Protein AF-A0A8C5RSK1-F1 (afdb_monomer)

InterPro domains:
  IPR002634 BolA protein [PF01722] (18-58)
  IPR002634 BolA protein [PIRSF003113] (8-58)
  IPR036065 BolA-like superfamily [SSF82657] (8-58)
  IPR045115 BolA-like protein 2 [PTHR12735] (7-58)

Sequence (58 aa):
MEPSRVLSAEALRERLLQGLEAEHVEVEDTTPGRCATSFKVLVVSPCFRGKALLQRHR

Organism: Laticauda laticaudata (NCBI:txid8630)

Solvent-accessible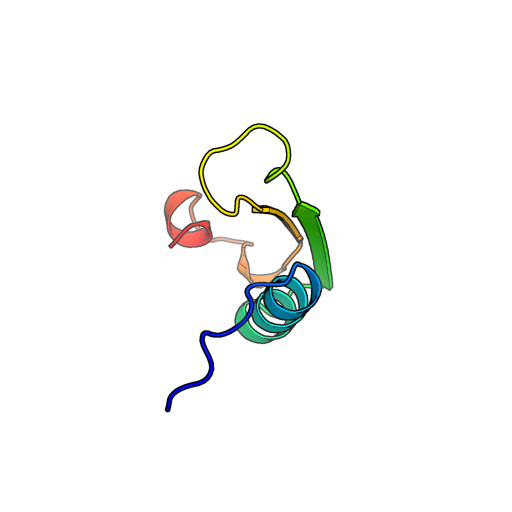 surface area (backbone atoms only — not comparable to full-atom values): 3743 Å² total; per-residue (Å²): 132,80,76,78,74,77,86,40,60,64,64,53,40,54,53,47,35,70,73,47,62,31,82,44,70,48,64,46,81,56,30,85,94,48,99,53,91,36,75,48,74,51,77,44,39,72,74,47,66,92,49,54,75,69,68,65,73,107

Foldseek 3Di:
DPPPPPPDQVVVQVCCCVVQVFPDKDWDFPPVPDPDTDIDMDTHHPSCVPPDPVRVVD

Radius of gyration: 13.24 Å; Cα contacts (8 Å, |Δi|>4): 65; chains: 1; bounding box: 37×22×34 Å

Secondary structure (DSSP, 8-state):
--------HHHHHHHHHHHHT-SEEEEEE--TTSSS--EEEEEE-GGGTT--HHHHH-

Nearest PDB structures (foldseek):
  1v9j-assembly1_A  TM=7.940E-01  e=6.638E-05  Mus musculus
  3zqm-assembly1_H  TM=3.081E-01  e=1.196E+00  Bacillus phage SF6
  3zqn-assembly1_I  TM=3.094E-01  e=1.465E+00  Bacillus phage SF6
  3zqm-assembly1_C  TM=3.023E-01  e=1.568E+00  Bacillus phage SF6

Mean predicted aligned error: 6.76 Å

Structure (mmCIF, N/CA/C/O backbone):
data_AF-A0A8C5RSK1-F1
#
_entry.id   AF-A0A8C5RSK1-F1
#
loop_
_atom_site.group_PDB
_atom_site.id
_atom_site.type_symbol
_atom_site.label_atom_id
_atom_site.label_alt_id
_atom_site.label_comp_id
_atom_site.label_asym_id
_atom_site.label_entity_id
_atom_site.label_seq_id
_atom_site.pdbx_PDB_ins_code
_atom_site.Cartn_x
_atom_site.Cartn_y
_atom_site.Cartn_z
_atom_site.occupancy
_atom_site.B_iso_or_equiv
_atom_site.auth_seq_id
_atom_site.auth_comp_id
_atom_site.auth_asym_id
_atom_site.auth_atom_id
_atom_site.pdbx_PDB_model_num
ATOM 1 N N . MET A 1 1 ? 27.630 14.274 -4.110 1.00 37.78 1 MET A N 1
ATOM 2 C CA . MET A 1 1 ? 26.885 13.697 -5.245 1.00 37.78 1 MET A CA 1
ATOM 3 C C . MET A 1 1 ? 25.881 12.743 -4.628 1.00 37.78 1 MET A C 1
ATOM 5 O O . MET A 1 1 ? 26.249 11.630 -4.286 1.00 37.78 1 MET A O 1
ATOM 9 N N . GLU A 1 2 ? 24.692 13.247 -4.294 1.00 37.91 2 GLU A N 1
ATOM 10 C CA . GLU A 1 2 ? 23.644 12.417 -3.691 1.00 37.91 2 GLU A CA 1
ATOM 11 C C . GLU A 1 2 ? 23.238 11.369 -4.728 1.00 37.91 2 GLU A C 1
ATOM 13 O O . GLU A 1 2 ? 22.936 11.757 -5.861 1.00 37.91 2 GLU A O 1
ATOM 18 N N . PRO A 1 3 ? 23.285 10.062 -4.422 1.00 47.09 3 PRO A N 1
ATOM 19 C CA . PRO A 1 3 ? 22.797 9.077 -5.363 1.00 47.09 3 PRO A CA 1
ATOM 20 C C . PRO A 1 3 ? 21.319 9.390 -5.568 1.00 47.09 3 PRO A C 1
ATOM 22 O O . PRO A 1 3 ? 20.531 9.347 -4.622 1.00 47.09 3 PRO A O 1
ATOM 25 N N . SER A 1 4 ? 20.951 9.751 -6.797 1.00 46.62 4 SER A N 1
ATOM 26 C CA . SER A 1 4 ? 19.565 9.749 -7.240 1.00 46.62 4 SER A CA 1
ATOM 27 C C . SER A 1 4 ? 19.012 8.381 -6.870 1.00 46.62 4 SER A C 1
ATOM 29 O O . SER A 1 4 ? 19.383 7.377 -7.479 1.00 46.62 4 SER A O 1
ATOM 31 N N . ARG A 1 5 ? 18.241 8.339 -5.783 1.00 55.59 5 ARG A N 1
ATOM 32 C CA . ARG A 1 5 ? 17.714 7.126 -5.174 1.00 55.59 5 ARG A CA 1
ATOM 33 C C . ARG A 1 5 ? 16.934 6.410 -6.263 1.00 55.59 5 ARG A C 1
ATOM 35 O O . ARG A 1 5 ? 15.846 6.856 -6.615 1.00 55.59 5 ARG A O 1
ATOM 42 N N . VAL A 1 6 ? 17.535 5.378 -6.850 1.00 63.16 6 VAL A N 1
ATOM 43 C CA . VAL A 1 6 ? 16.904 4.579 -7.896 1.00 63.16 6 VAL A CA 1
ATOM 44 C 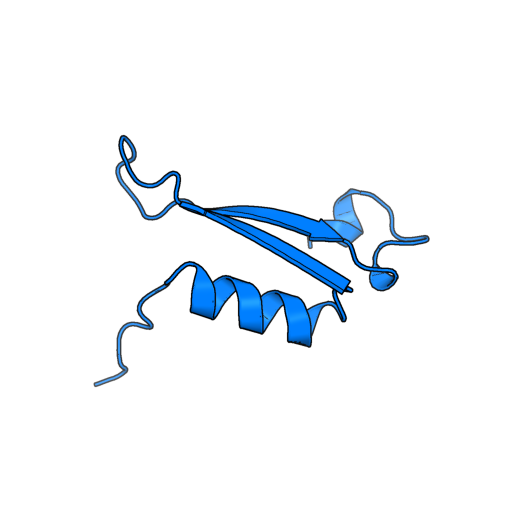C . VAL A 1 6 ? 15.637 4.027 -7.257 1.00 63.16 6 VAL A C 1
ATOM 46 O O . VAL A 1 6 ? 15.690 3.253 -6.301 1.00 63.16 6 VAL A O 1
A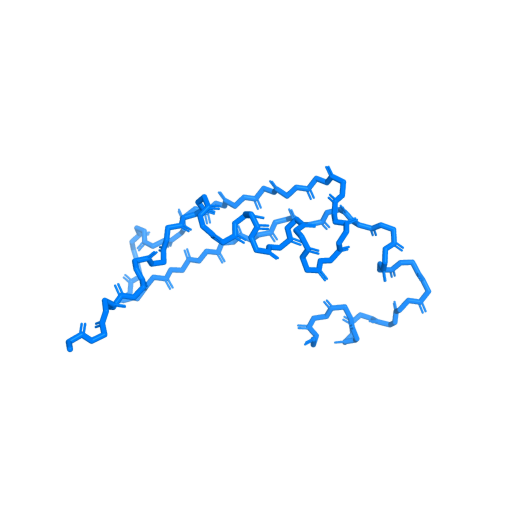TOM 49 N N . LEU A 1 7 ? 14.495 4.567 -7.669 1.00 72.25 7 LEU A N 1
ATOM 50 C CA . LEU A 1 7 ? 13.192 4.157 -7.174 1.00 72.25 7 LEU A CA 1
ATOM 51 C C . LEU A 1 7 ? 12.889 2.824 -7.847 1.00 72.25 7 LEU A C 1
ATOM 53 O O . LEU A 1 7 ? 12.334 2.789 -8.937 1.00 72.25 7 LEU A O 1
ATOM 57 N N . SER A 1 8 ? 13.338 1.746 -7.215 1.00 82.19 8 SER A N 1
ATOM 58 C CA . SER A 1 8 ? 13.038 0.375 -7.619 1.00 82.19 8 SER A CA 1
ATOM 59 C C . SER A 1 8 ? 11.826 -0.139 -6.849 1.00 82.19 8 SER A C 1
ATOM 61 O O . SER A 1 8 ? 11.614 0.239 -5.692 1.00 82.19 8 SER A O 1
ATOM 63 N N . ALA A 1 9 ? 11.058 -1.042 -7.461 1.00 84.56 9 ALA A N 1
ATOM 64 C CA . ALA A 1 9 ? 9.895 -1.665 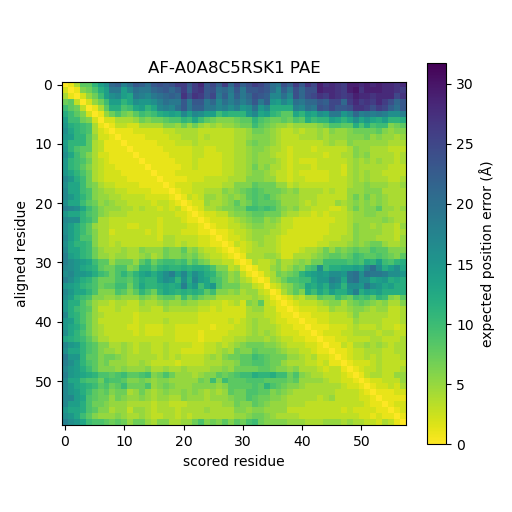-6.830 1.00 84.56 9 ALA A CA 1
ATOM 65 C C . ALA A 1 9 ? 10.243 -2.314 -5.475 1.00 84.56 9 ALA A C 1
ATOM 67 O O . ALA A 1 9 ? 9.503 -2.165 -4.505 1.00 84.56 9 ALA A O 1
ATOM 68 N N . GLU A 1 10 ? 11.411 -2.953 -5.381 1.00 85.81 10 GLU A N 1
ATOM 69 C CA . GLU A 1 10 ? 11.922 -3.584 -4.157 1.00 85.81 10 GLU A CA 1
ATOM 70 C C . GLU A 1 10 ? 12.214 -2.559 -3.053 1.00 85.81 10 GLU A C 1
ATOM 72 O O . GLU A 1 10 ? 11.728 -2.695 -1.931 1.00 85.81 10 GLU A O 1
ATOM 77 N N . ALA A 1 11 ? 12.908 -1.468 -3.394 1.00 87.25 11 ALA A N 1
ATOM 78 C CA . ALA A 1 11 ? 13.202 -0.388 -2.455 1.00 87.25 11 ALA A CA 1
ATOM 79 C C . ALA A 1 11 ? 11.925 0.318 -1.965 1.00 87.25 11 ALA A C 1
ATOM 81 O O . ALA A 1 11 ? 11.867 0.798 -0.832 1.00 87.25 11 ALA A O 1
ATOM 82 N N . LEU A 1 12 ? 10.890 0.399 -2.808 1.00 87.31 12 LEU A N 1
ATOM 83 C CA . LEU A 1 12 ? 9.579 0.913 -2.417 1.00 87.31 12 LEU A CA 1
ATOM 84 C C . LEU A 1 12 ? 8.877 -0.059 -1.456 1.00 87.31 12 LEU A C 1
ATOM 86 O O . LEU A 1 12 ? 8.341 0.364 -0.431 1.00 87.31 12 LEU A O 1
ATOM 90 N N . ARG A 1 13 ? 8.929 -1.358 -1.766 1.00 88.75 13 ARG A N 1
ATOM 91 C CA . ARG A 1 13 ? 8.325 -2.435 -0.976 1.00 88.75 13 ARG A CA 1
ATOM 92 C C . ARG A 1 13 ? 8.887 -2.483 0.441 1.00 88.75 13 ARG A C 1
ATOM 94 O O . ARG A 1 13 ? 8.108 -2.459 1.388 1.00 88.75 13 ARG A O 1
ATOM 101 N N . GLU A 1 14 ? 10.210 -2.489 0.600 1.00 89.25 14 GLU A N 1
ATOM 102 C CA . GLU A 1 14 ? 10.854 -2.525 1.924 1.00 89.25 14 GLU A CA 1
ATOM 103 C C . GLU A 1 14 ? 10.488 -1.312 2.782 1.00 89.25 14 GLU A C 1
ATOM 105 O O . GLU A 1 14 ? 10.151 -1.453 3.958 1.00 89.25 14 GLU A O 1
ATOM 110 N N . ARG A 1 15 ? 10.481 -0.114 2.186 1.00 89.12 15 ARG A N 1
ATOM 111 C CA . ARG A 1 15 ? 10.108 1.116 2.897 1.00 89.12 15 ARG A CA 1
ATOM 112 C C . ARG A 1 15 ? 8.665 1.087 3.387 1.00 89.12 15 ARG A C 1
ATOM 114 O O . ARG A 1 15 ? 8.388 1.590 4.473 1.00 89.12 15 ARG A O 1
ATOM 121 N N . LEU A 1 16 ? 7.755 0.530 2.592 1.00 89.00 16 LEU A N 1
ATOM 122 C CA . LEU A 1 16 ? 6.348 0.403 2.964 1.00 89.00 16 LEU A CA 1
ATOM 123 C C . LEU A 1 16 ? 6.134 -0.692 4.012 1.00 89.00 16 LEU A C 1
ATOM 125 O O . LEU A 1 16 ? 5.367 -0.473 4.945 1.00 89.00 16 LEU A O 1
ATOM 129 N N . LEU A 1 17 ? 6.845 -1.820 3.909 1.00 89.19 17 LEU A N 1
ATOM 130 C CA . LEU A 1 17 ? 6.826 -2.882 4.920 1.00 89.19 17 LEU A CA 1
ATOM 131 C C . LEU A 1 17 ? 7.255 -2.349 6.292 1.00 89.19 17 LEU A C 1
ATOM 133 O O . LEU A 1 17 ? 6.521 -2.515 7.263 1.00 89.19 17 LEU A O 1
ATOM 137 N N . GLN A 1 18 ? 8.390 -1.645 6.363 1.00 88.19 18 GLN A N 1
ATOM 138 C CA . GLN A 1 18 ? 8.882 -1.067 7.619 1.00 88.19 18 GLN A CA 1
ATOM 139 C C . GLN A 1 18 ? 8.037 0.111 8.116 1.00 88.19 18 GLN A C 1
ATOM 141 O O . GLN A 1 18 ? 7.787 0.218 9.311 1.00 88.19 18 GLN A O 1
ATOM 146 N N . GLY A 1 19 ? 7.611 1.013 7.226 1.00 87.31 19 GLY A N 1
ATOM 147 C CA . GLY A 1 19 ? 6.933 2.251 7.624 1.00 87.31 19 GLY A CA 1
ATOM 148 C C . GLY A 1 19 ? 5.469 2.075 8.032 1.00 87.31 19 GLY A C 1
ATOM 149 O O . GLY A 1 19 ? 4.948 2.892 8.787 1.00 87.31 19 GLY A O 1
ATOM 150 N N . LEU A 1 20 ? 4.798 1.038 7.526 1.00 86.19 20 LEU A N 1
ATOM 151 C CA . LEU A 1 20 ? 3.376 0.787 7.779 1.00 8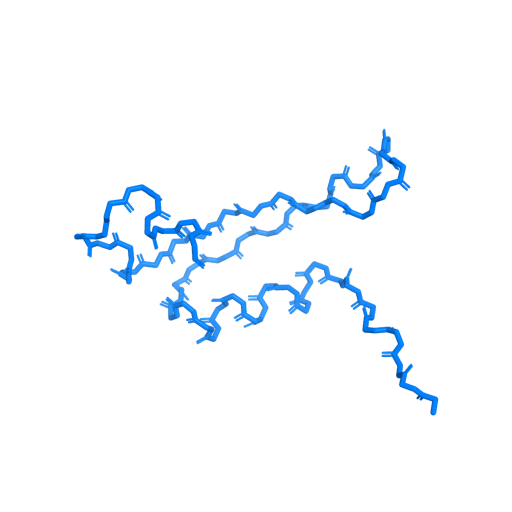6.19 20 LEU A CA 1
ATOM 152 C C . LEU A 1 20 ? 3.130 -0.487 8.587 1.00 86.19 20 LEU A C 1
ATOM 154 O O . LEU A 1 20 ? 1.965 -0.853 8.744 1.00 86.19 20 LEU A O 1
ATOM 158 N N . GLU A 1 21 ? 4.179 -1.169 9.059 1.00 86.69 21 GLU A N 1
ATOM 159 C CA . GLU A 1 21 ? 4.080 -2.498 9.688 1.00 86.69 21 GLU A CA 1
ATOM 160 C C . GLU A 1 21 ? 3.195 -3.430 8.843 1.00 86.69 21 GLU A C 1
ATOM 162 O O . GLU A 1 21 ? 2.259 -4.068 9.327 1.00 86.69 21 GLU A O 1
ATOM 167 N N . ALA A 1 22 ? 3.411 -3.397 7.525 1.00 88.38 22 ALA A N 1
ATOM 168 C CA . ALA A 1 22 ? 2.573 -4.121 6.588 1.00 88.38 22 ALA A CA 1
ATOM 169 C C . ALA A 1 22 ? 2.904 -5.613 6.626 1.00 88.38 22 ALA A C 1
ATOM 171 O O . ALA A 1 22 ? 4.067 -6.005 6.617 1.00 88.38 22 ALA A O 1
ATOM 172 N N . GLU A 1 23 ? 1.864 -6.439 6.641 1.00 90.12 23 GLU A N 1
ATOM 173 C CA . GLU A 1 23 ? 1.990 -7.894 6.568 1.00 90.12 23 GLU A CA 1
ATOM 174 C C . GLU A 1 23 ? 2.310 -8.328 5.135 1.00 90.12 23 GLU A C 1
ATOM 176 O O . GLU A 1 23 ? 3.117 -9.225 4.904 1.00 90.12 23 GLU A O 1
ATOM 181 N N . HIS A 1 24 ? 1.713 -7.642 4.157 1.00 87.75 24 HIS A N 1
ATOM 182 C CA . HIS A 1 24 ? 1.911 -7.934 2.746 1.00 87.75 24 HIS A CA 1
ATOM 183 C C . HIS A 1 24 ? 1.973 -6.651 1.923 1.00 87.75 24 HIS A C 1
ATOM 185 O O . HIS A 1 24 ? 1.163 -5.738 2.096 1.00 87.75 24 HIS A O 1
ATOM 191 N N . VAL A 1 25 ? 2.949 -6.589 1.017 1.00 90.31 25 VAL A N 1
ATOM 192 C CA . VAL A 1 25 ? 3.118 -5.492 0.059 1.00 90.31 25 VAL A CA 1
ATOM 193 C C . VAL A 1 25 ? 3.447 -6.076 -1.307 1.00 90.31 25 VAL A C 1
ATOM 195 O O . VAL A 1 25 ? 4.466 -6.755 -1.466 1.00 90.31 25 VAL A O 1
ATOM 198 N N . GLU A 1 26 ? 2.616 -5.749 -2.288 1.00 90.50 26 GLU A N 1
ATOM 199 C CA . GLU A 1 26 ? 2.833 -6.007 -3.710 1.00 90.50 26 GLU A CA 1
ATOM 200 C C . GLU A 1 26 ? 3.062 -4.690 -4.441 1.00 90.50 26 GLU A C 1
ATOM 202 O O . GLU A 1 26 ? 2.296 -3.742 -4.276 1.00 90.50 26 GLU A O 1
ATOM 207 N N . VAL A 1 27 ? 4.122 -4.634 -5.248 1.00 89.81 27 VAL A N 1
ATOM 208 C CA . VAL A 1 27 ? 4.474 -3.467 -6.062 1.00 89.81 27 VAL A CA 1
ATOM 209 C C . VAL A 1 27 ? 4.524 -3.902 -7.523 1.00 89.81 27 VAL A C 1
ATOM 211 O O . VAL A 1 27 ? 5.373 -4.702 -7.905 1.00 89.81 27 VAL A O 1
ATOM 214 N N . GLU A 1 28 ? 3.620 -3.366 -8.333 1.00 88.00 28 GLU A N 1
ATOM 215 C CA . GLU A 1 28 ? 3.582 -3.520 -9.785 1.00 88.00 28 GLU A CA 1
ATOM 216 C C . GLU A 1 28 ? 4.191 -2.281 -10.444 1.00 88.00 28 GLU A C 1
ATOM 218 O O . GLU A 1 28 ? 3.753 -1.150 -10.206 1.00 88.00 28 GLU A O 1
ATOM 223 N N . ASP A 1 29 ? 5.187 -2.483 -11.302 1.00 84.25 29 ASP A N 1
ATOM 224 C CA . ASP A 1 29 ? 5.744 -1.404 -12.107 1.00 84.25 29 ASP A CA 1
ATOM 225 C C . ASP A 1 29 ? 4.860 -1.161 -13.343 1.00 84.25 29 ASP A C 1
ATOM 227 O O . ASP A 1 29 ? 4.732 -2.001 -14.233 1.00 84.25 29 ASP A O 1
ATOM 231 N N . THR A 1 30 ? 4.221 0.007 -13.374 1.00 84.00 30 THR A N 1
ATOM 232 C CA . THR A 1 30 ? 3.351 0.477 -14.465 1.00 84.00 30 THR A CA 1
ATOM 233 C C . THR A 1 30 ? 4.010 1.590 -15.286 1.00 84.00 30 THR A C 1
ATOM 235 O O . THR A 1 30 ? 3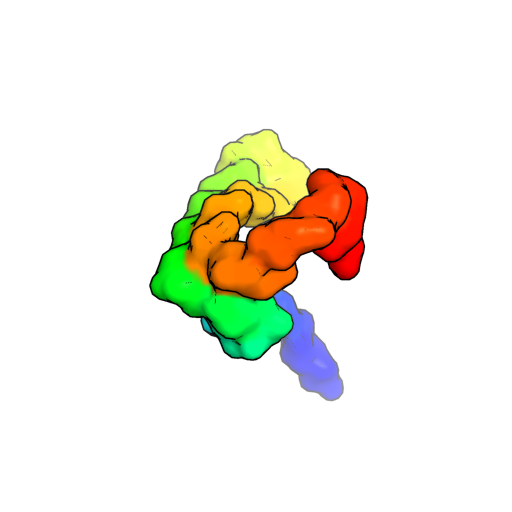.338 2.296 -16.041 1.00 84.00 30 THR A O 1
ATOM 238 N N . THR A 1 31 ? 5.328 1.753 -15.141 1.00 80.31 31 THR A N 1
ATOM 239 C CA . THR A 1 31 ? 6.167 2.629 -15.963 1.00 80.31 31 THR A CA 1
ATOM 240 C C . THR A 1 31 ? 6.106 2.313 -17.464 1.00 80.31 31 THR A C 1
ATOM 242 O O . THR A 1 31 ? 6.139 3.280 -18.233 1.00 80.31 31 THR A O 1
ATOM 245 N N . PRO A 1 32 ? 5.982 1.052 -17.951 1.00 75.06 32 PRO A N 1
ATOM 246 C CA . PRO A 1 32 ? 5.854 0.833 -19.392 1.00 75.06 32 PRO A CA 1
ATOM 247 C C . PRO A 1 32 ? 4.602 1.539 -19.940 1.00 75.06 32 PRO A C 1
ATOM 249 O O . PRO A 1 32 ? 3.473 1.203 -19.593 1.00 75.06 32 PRO A O 1
ATOM 252 N N . GLY A 1 33 ? 4.816 2.545 -20.797 1.00 71.50 33 GLY A N 1
ATOM 253 C CA . GLY A 1 33 ? 3.756 3.364 -21.398 1.00 71.50 33 GLY A CA 1
ATOM 254 C C . GLY A 1 33 ? 3.473 4.703 -20.702 1.00 71.50 33 GLY A C 1
ATOM 255 O O . GLY A 1 33 ? 2.531 5.392 -21.093 1.00 71.50 33 GLY A O 1
ATOM 256 N N . ARG A 1 34 ? 4.267 5.107 -19.700 1.00 74.81 34 ARG A N 1
ATOM 257 C CA . ARG A 1 34 ? 4.154 6.419 -19.036 1.00 74.81 34 ARG A CA 1
ATOM 258 C C . ARG A 1 34 ? 5.440 7.233 -19.167 1.00 74.81 34 ARG A C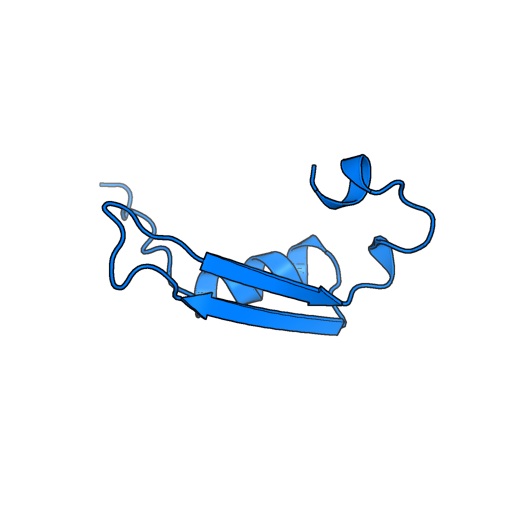 1
ATOM 260 O O . ARG A 1 34 ? 6.530 6.694 -19.289 1.00 74.81 34 ARG A O 1
ATOM 267 N N . CYS A 1 35 ? 5.301 8.557 -19.119 1.00 80.00 35 CYS A N 1
ATOM 268 C CA . CYS A 1 35 ? 6.426 9.492 -19.219 1.00 80.00 35 CYS A CA 1
ATOM 269 C C . CYS A 1 35 ? 7.342 9.485 -17.973 1.00 80.00 35 CYS A C 1
ATOM 271 O O . CYS A 1 35 ? 8.456 9.996 -18.032 1.00 80.00 35 CYS A O 1
ATOM 273 N N . ALA A 1 36 ? 6.876 8.938 -16.846 1.00 78.62 36 ALA A N 1
ATOM 274 C CA . ALA A 1 36 ? 7.581 8.925 -15.565 1.00 78.62 36 ALA A CA 1
ATOM 275 C C . ALA A 1 36 ? 7.399 7.584 -14.838 1.00 78.62 36 ALA A C 1
ATOM 277 O O . ALA A 1 36 ? 6.457 6.836 -15.124 1.00 78.62 36 ALA A O 1
ATOM 278 N N . THR A 1 37 ? 8.278 7.315 -13.867 1.00 81.19 37 THR A N 1
ATOM 279 C CA . THR A 1 37 ? 8.218 6.115 -13.025 1.00 81.19 37 THR A CA 1
ATOM 280 C C . THR A 1 37 ? 6.885 6.045 -12.291 1.00 81.19 37 THR A C 1
ATOM 282 O O . THR A 1 37 ? 6.469 6.989 -11.619 1.00 81.19 37 THR A O 1
ATOM 285 N N . SER A 1 38 ? 6.171 4.937 -12.470 1.00 84.75 38 SER A N 1
ATOM 286 C CA . SER A 1 38 ? 4.821 4.764 -11.940 1.00 84.75 38 SER A CA 1
ATOM 287 C C . SER A 1 38 ? 4.689 3.392 -11.313 1.00 84.75 38 SER A C 1
ATOM 289 O O . SER A 1 38 ? 4.768 2.378 -11.999 1.00 84.75 38 SER A O 1
ATOM 291 N N . PHE A 1 39 ? 4.417 3.360 -10.016 1.00 87.44 39 PHE A N 1
ATOM 292 C CA . PHE A 1 39 ? 4.255 2.123 -9.266 1.00 87.44 39 PHE A CA 1
ATOM 293 C C . PHE A 1 39 ? 2.824 2.024 -8.770 1.00 87.44 39 PHE A C 1
ATOM 295 O O . PHE A 1 39 ? 2.282 2.969 -8.195 1.00 87.44 39 PHE A O 1
ATOM 302 N N . LYS A 1 40 ? 2.213 0.867 -8.979 1.00 88.50 40 LYS A N 1
ATOM 303 C CA . LYS A 1 40 ? 0.948 0.506 -8.361 1.00 88.50 40 LYS A CA 1
ATOM 304 C C . LYS A 1 40 ? 1.263 -0.385 -7.171 1.00 88.50 40 LYS A C 1
ATOM 306 O O . LYS A 1 40 ? 2.039 -1.324 -7.295 1.00 88.50 40 LYS A O 1
ATOM 311 N N . VAL A 1 41 ? 0.690 -0.070 -6.014 1.00 90.94 41 VAL A N 1
ATOM 312 C CA . VAL A 1 41 ? 1.005 -0.776 -4.771 1.00 90.94 41 VAL A CA 1
ATOM 313 C C . VAL A 1 41 ? -0.262 -1.290 -4.109 1.00 90.94 41 VAL A C 1
ATOM 315 O O . VAL A 1 41 ? -1.232 -0.545 -3.963 1.00 90.94 41 VAL A O 1
ATOM 318 N N . LEU A 1 42 ? -0.230 -2.545 -3.674 1.00 90.88 42 LEU A N 1
ATOM 319 C CA . LEU A 1 42 ? -1.234 -3.150 -2.813 1.00 90.88 42 LEU A CA 1
ATOM 320 C C . LEU A 1 42 ? -0.597 -3.425 -1.450 1.00 90.88 42 LEU A C 1
ATOM 322 O O . LEU A 1 42 ? 0.370 -4.174 -1.350 1.00 90.88 42 LEU A O 1
ATOM 326 N N . VAL A 1 43 ? -1.118 -2.776 -0.407 1.00 90.88 43 VAL A N 1
ATOM 327 C CA . VAL A 1 43 ? -0.599 -2.871 0.965 1.00 90.88 43 VAL A CA 1
ATOM 328 C C . VAL A 1 43 ? -1.674 -3.456 1.871 1.00 90.88 43 VAL A C 1
ATOM 330 O O . VAL A 1 43 ? -2.769 -2.901 1.980 1.00 90.88 43 VAL A O 1
ATOM 333 N N . VAL A 1 44 ? -1.339 -4.537 2.569 1.00 90.81 44 VAL A N 1
ATOM 334 C CA . VAL A 1 44 ? -2.149 -5.128 3.635 1.00 90.81 44 VAL A CA 1
ATOM 335 C C . VAL A 1 44 ? -1.439 -4.862 4.955 1.00 90.81 44 VAL A C 1
ATOM 337 O O . VAL A 1 44 ? -0.345 -5.367 5.197 1.00 90.81 44 VAL A O 1
ATOM 340 N N . SER A 1 45 ? -2.045 -4.033 5.803 1.00 90.38 45 SER A N 1
ATOM 341 C CA . SER A 1 45 ? -1.501 -3.689 7.116 1.00 90.38 45 SER A CA 1
ATOM 342 C C . SER A 1 45 ? -2.614 -3.564 8.161 1.00 90.38 45 SER A C 1
ATOM 344 O O . SER A 1 45 ? -3.648 -2.937 7.879 1.00 90.38 45 SER A O 1
ATOM 346 N N . PRO A 1 46 ? -2.407 -4.075 9.391 1.00 88.75 46 PRO A N 1
ATOM 347 C CA . PRO A 1 46 ? -3.314 -3.832 10.508 1.00 88.75 46 PRO A CA 1
ATOM 348 C C . PRO A 1 46 ? -3.388 -2.344 10.885 1.00 88.75 46 PRO A C 1
ATOM 350 O O . PRO A 1 46 ? -4.422 -1.898 11.381 1.00 88.75 46 PRO A O 1
ATOM 353 N N . CYS A 1 47 ? -2.362 -1.543 10.572 1.00 85.38 47 CYS A N 1
ATOM 354 C CA . CYS A 1 47 ? -2.313 -0.103 10.845 1.00 85.38 47 CYS A CA 1
ATOM 355 C C . CYS A 1 47 ? -3.370 0.710 10.087 1.00 85.38 47 CYS A C 1
ATOM 357 O O . CYS A 1 47 ? -3.596 1.877 10.413 1.00 85.38 47 CYS A O 1
ATOM 359 N N . PHE A 1 48 ? -4.020 0.131 9.074 1.00 87.94 48 PHE A N 1
ATOM 360 C CA . PHE A 1 48 ? -5.146 0.754 8.377 1.00 87.94 48 PHE A CA 1
ATOM 361 C C . PHE A 1 48 ? -6.497 0.505 9.052 1.00 87.94 48 PHE A C 1
ATOM 363 O O . PHE A 1 48 ? -7.480 1.186 8.732 1.00 87.94 48 PHE A O 1
ATOM 370 N N . ARG A 1 49 ? -6.569 -0.437 9.999 1.00 86.56 49 ARG A N 1
ATOM 371 C CA . ARG A 1 49 ? -7.792 -0.735 10.742 1.00 86.56 49 ARG A CA 1
ATOM 372 C C . ARG A 1 49 ? -8.162 0.473 11.608 1.00 86.56 49 ARG A C 1
ATOM 374 O O . ARG A 1 49 ? -7.353 0.968 12.379 1.00 86.56 49 ARG A O 1
ATOM 381 N N . GLY A 1 50 ? -9.383 0.982 11.444 1.00 86.56 50 GLY A N 1
ATOM 382 C CA . GLY A 1 50 ? -9.868 2.163 12.174 1.00 86.56 50 GLY A CA 1
ATOM 383 C C . GLY A 1 50 ? -9.451 3.521 11.593 1.00 86.56 50 GLY A C 1
ATOM 384 O O . GLY A 1 50 ? -10.004 4.535 12.005 1.00 86.56 50 GLY A O 1
ATOM 385 N N . LYS A 1 51 ? -8.556 3.571 10.595 1.00 87.12 51 LYS A N 1
ATOM 386 C CA . LYS A 1 51 ? -8.236 4.815 9.872 1.00 87.12 51 LYS A CA 1
ATOM 387 C C . LYS A 1 51 ? -9.250 5.068 8.760 1.00 87.12 51 LYS A C 1
ATOM 389 O O . LYS A 1 51 ? -9.626 4.130 8.048 1.00 87.12 51 LYS A O 1
ATOM 394 N N . ALA A 1 52 ? -9.664 6.320 8.574 1.00 88.50 52 ALA A N 1
ATOM 395 C CA . ALA A 1 52 ? -10.479 6.720 7.424 1.00 88.50 52 ALA A CA 1
ATOM 396 C C . ALA A 1 52 ? -9.668 6.609 6.119 1.00 88.50 52 ALA A C 1
ATOM 398 O O . ALA A 1 52 ? -8.445 6.724 6.151 1.00 88.50 52 ALA A O 1
ATOM 399 N N . LEU A 1 53 ? -10.325 6.423 4.965 1.00 87.06 53 LEU A N 1
ATOM 400 C CA . LEU A 1 53 ? -9.650 6.231 3.666 1.00 87.06 53 LEU A CA 1
ATOM 401 C C . LEU A 1 53 ? -8.563 7.279 3.388 1.00 87.06 53 LEU A C 1
ATOM 403 O O . LEU A 1 53 ? -7.447 6.924 3.022 1.00 87.06 53 LEU A O 1
ATOM 407 N N . LEU A 1 54 ? -8.858 8.554 3.644 1.00 90.62 54 LEU A N 1
ATOM 408 C CA . LEU A 1 54 ? -7.902 9.641 3.438 1.00 90.62 54 LEU A CA 1
ATOM 409 C C . LEU A 1 54 ? -6.658 9.505 4.336 1.00 90.62 54 LEU A C 1
ATOM 411 O O . 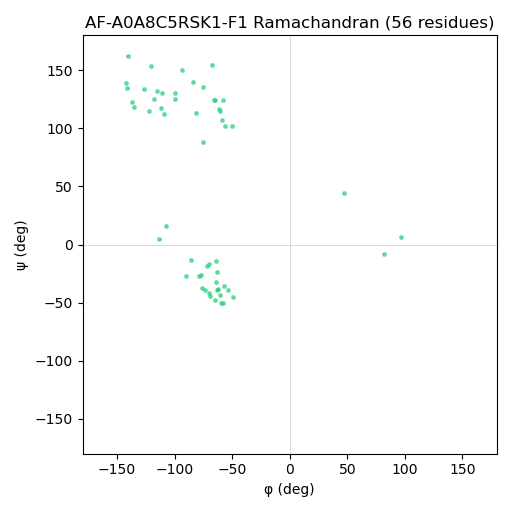LEU A 1 54 ? -5.546 9.746 3.888 1.00 90.62 54 LEU A O 1
ATOM 415 N N . GLN A 1 55 ? -6.832 9.084 5.593 1.00 86.62 55 GLN A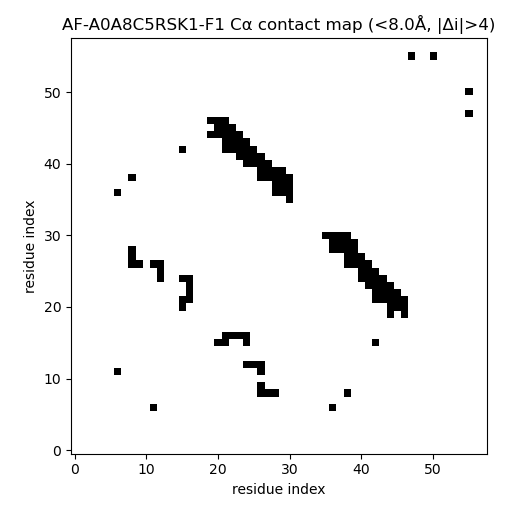 N 1
ATOM 416 C CA . GLN A 1 55 ? -5.730 8.872 6.542 1.00 86.62 55 GLN A CA 1
ATOM 417 C C . GLN A 1 55 ? -4.880 7.642 6.215 1.00 86.62 55 GLN A C 1
ATOM 419 O O . GLN A 1 55 ? -3.779 7.521 6.731 1.00 86.62 55 GLN A O 1
ATOM 424 N N . ARG A 1 56 ? -5.397 6.707 5.412 1.00 88.38 56 ARG A N 1
ATOM 425 C CA . ARG A 1 56 ? -4.613 5.567 4.917 1.00 88.38 56 ARG A CA 1
ATOM 426 C C . ARG A 1 56 ? -3.705 5.967 3.757 1.00 88.38 56 ARG A C 1
ATOM 428 O O . ARG A 1 56 ? -2.700 5.307 3.538 1.00 88.38 56 ARG A O 1
ATOM 435 N N . HIS A 1 57 ? -4.092 6.998 3.004 1.00 86.19 57 HIS A N 1
ATOM 436 C CA . HIS A 1 57 ? -3.352 7.469 1.834 1.00 86.19 57 HIS A CA 1
ATOM 437 C C . HIS A 1 57 ? -2.307 8.546 2.162 1.00 86.19 57 HIS A C 1
ATOM 439 O O . HIS A 1 57 ? -1.338 8.688 1.424 1.00 86.19 57 HIS A O 1
ATOM 445 N N . ARG A 1 58 ? -2.528 9.315 3.235 1.00 84.56 58 ARG A N 1
ATOM 446 C CA . ARG A 1 58 ? -1.589 10.320 3.753 1.00 84.56 58 ARG A CA 1
ATOM 447 C C . ARG A 1 58 ? -0.434 9.677 4.505 1.00 84.56 58 ARG A C 1
ATOM 449 O O . ARG A 1 58 ? 0.674 10.237 4.386 1.00 84.56 58 ARG A O 1
#

pLDDT: mean 82.15, std 12.74, range [37.78, 90.94]